Protein AF-A0AAD4MQT2-F1 (afdb_monomer_lite)

Organism: NCBI:txid166010

Structure (mmCIF, N/CA/C/O backbone):
data_AF-A0AAD4MQT2-F1
#
_entry.id   AF-A0AAD4MQT2-F1
#
loop_
_atom_site.group_PDB
_atom_site.id
_atom_site.type_symbol
_atom_site.label_atom_id
_atom_site.label_alt_id
_atom_site.label_comp_id
_atom_site.label_asym_id
_atom_site.label_entity_id
_atom_site.label_seq_id
_atom_site.pdbx_PDB_ins_code
_atom_site.Cartn_x
_atom_site.Cartn_y
_atom_site.Cartn_z
_atom_site.occupancy
_atom_site.B_iso_or_equiv
_atom_site.auth_seq_id
_atom_site.auth_comp_id
_atom_site.auth_asym_id
_atom_site.auth_atom_id
_atom_site.pdbx_PDB_model_num
ATOM 1 N N . MET A 1 1 ? 18.574 -13.275 13.766 1.00 41.38 1 MET A N 1
ATOM 2 C CA . MET A 1 1 ? 17.237 -12.807 13.340 1.00 41.38 1 MET A CA 1
ATOM 3 C C . MET A 1 1 ? 16.600 -12.101 14.524 1.00 41.38 1 MET A C 1
ATOM 5 O O . MET A 1 1 ? 16.540 -12.709 15.583 1.00 41.38 1 MET A O 1
ATOM 9 N N . ARG A 1 2 ? 16.218 -10.823 14.401 1.00 55.00 2 ARG A N 1
ATOM 10 C CA . ARG A 1 2 ? 15.380 -10.175 15.424 1.00 55.00 2 ARG A CA 1
ATOM 11 C C . ARG A 1 2 ? 13.968 -10.738 15.269 1.00 55.00 2 ARG A C 1
ATOM 13 O O . ARG A 1 2 ? 13.458 -10.753 14.151 1.00 55.00 2 ARG A O 1
ATOM 20 N N . ASN A 1 3 ? 13.381 -11.235 16.352 1.00 66.06 3 ASN A N 1
ATOM 21 C CA . ASN A 1 3 ? 11.982 -11.651 16.346 1.00 66.06 3 ASN A CA 1
ATOM 22 C C . ASN A 1 3 ? 11.099 -10.420 16.111 1.00 66.06 3 ASN A C 1
ATOM 24 O O . ASN A 1 3 ? 11.420 -9.330 16.584 1.00 66.06 3 ASN A O 1
ATOM 28 N N . ALA A 1 4 ? 10.011 -10.586 15.363 1.00 70.75 4 ALA A N 1
ATOM 29 C CA . ALA A 1 4 ? 9.004 -9.542 15.251 1.00 70.75 4 ALA A CA 1
ATOM 30 C C . ALA A 1 4 ? 8.359 -9.337 16.630 1.00 70.75 4 ALA A C 1
ATOM 32 O O . ALA A 1 4 ? 7.841 -10.283 17.216 1.00 70.75 4 ALA A O 1
ATOM 33 N N . GLU A 1 5 ? 8.414 -8.111 17.148 1.00 85.19 5 GLU A N 1
ATOM 34 C CA . GLU A 1 5 ? 7.881 -7.761 18.475 1.00 85.19 5 GLU A CA 1
ATOM 35 C C . GLU A 1 5 ? 6.354 -7.593 18.493 1.00 85.19 5 GLU A C 1
ATOM 37 O O . GLU A 1 5 ? 5.779 -7.352 19.550 1.00 85.19 5 GLU A O 1
ATOM 42 N N . CYS A 1 6 ? 5.686 -7.696 17.340 1.00 87.56 6 CYS A N 1
ATOM 43 C CA . CYS A 1 6 ? 4.240 -7.548 17.241 1.00 87.56 6 CYS A CA 1
ATOM 44 C C . CYS A 1 6 ? 3.597 -8.671 16.430 1.00 87.56 6 CYS A C 1
ATOM 46 O O . CYS A 1 6 ? 4.169 -9.159 15.451 1.00 87.56 6 CYS A O 1
ATOM 48 N N . ASP A 1 7 ? 2.403 -9.074 16.857 1.00 92.75 7 ASP A N 1
ATOM 49 C CA . ASP A 1 7 ? 1.599 -10.059 16.148 1.00 92.75 7 ASP A CA 1
ATOM 50 C C . ASP A 1 7 ? 0.802 -9.428 14.992 1.00 92.75 7 ASP A C 1
ATOM 52 O O . ASP A 1 7 ? 0.741 -8.210 14.797 1.00 92.75 7 ASP A O 1
ATOM 56 N N . LEU A 1 8 ? 0.173 -10.287 14.193 1.00 94.12 8 LEU A N 1
ATOM 57 C CA . LEU A 1 8 ? -0.573 -9.874 13.010 1.00 94.12 8 LEU A CA 1
ATOM 58 C C . LEU A 1 8 ? -1.787 -8.986 13.338 1.00 94.12 8 LEU A C 1
ATOM 60 O O . LEU A 1 8 ? -2.149 -8.132 12.529 1.00 94.12 8 LEU A O 1
ATOM 64 N N . ASN A 1 9 ? -2.419 -9.170 14.498 1.00 95.38 9 ASN A N 1
ATOM 65 C CA . ASN A 1 9 ? -3.550 -8.346 14.916 1.00 95.38 9 ASN A CA 1
ATOM 66 C C . ASN A 1 9 ? -3.074 -6.948 15.305 1.00 95.38 9 ASN A C 1
ATOM 68 O O . ASN A 1 9 ? -3.643 -5.972 14.829 1.00 95.38 9 ASN A O 1
ATOM 72 N N . GLN A 1 10 ? -1.973 -6.842 16.049 1.00 96.06 10 GLN A N 1
ATOM 73 C CA . GLN A 1 10 ? -1.376 -5.557 16.413 1.00 96.06 10 GLN A CA 1
ATOM 74 C C . GLN A 1 10 ? -0.937 -4.753 15.181 1.00 96.06 10 GLN A C 1
ATOM 76 O O . GLN A 1 10 ? -1.103 -3.533 15.138 1.00 96.06 10 GLN A O 1
ATOM 81 N N . VAL A 1 11 ? -0.400 -5.416 14.150 1.00 95.50 11 VAL A N 1
ATOM 82 C CA . VAL A 1 11 ? -0.058 -4.750 12.880 1.00 95.50 11 VAL A CA 1
ATOM 83 C C . VAL A 1 11 ? -1.313 -4.225 12.176 1.00 95.50 11 VAL A C 1
ATOM 85 O O . VAL A 1 11 ? -1.319 -3.086 11.707 1.00 95.50 11 VAL A O 1
ATOM 88 N N . ARG A 1 12 ? -2.396 -5.012 12.132 1.00 95.62 12 ARG A N 1
ATOM 89 C CA . ARG A 1 12 ? -3.675 -4.574 11.549 1.00 95.62 12 ARG A CA 1
ATOM 90 C C . ARG A 1 12 ? -4.304 -3.425 12.321 1.00 95.62 12 ARG A C 1
ATOM 92 O O . ARG A 1 12 ? -4.761 -2.477 11.700 1.00 95.62 12 ARG A O 1
ATOM 99 N N . GLU A 1 13 ? -4.310 -3.482 13.649 1.00 96.06 13 GLU A N 1
ATOM 100 C CA . GLU A 1 13 ? -4.839 -2.407 14.492 1.00 96.06 13 GLU A CA 1
ATOM 101 C C . GLU A 1 13 ? -4.117 -1.093 14.210 1.00 96.06 13 GLU A C 1
ATOM 103 O O . GLU A 1 13 ? -4.762 -0.079 13.949 1.00 96.06 13 GLU A O 1
ATOM 108 N N . LYS A 1 14 ? -2.781 -1.125 14.153 1.00 95.75 14 LYS A N 1
ATOM 109 C CA . LYS A 1 14 ? -1.977 0.042 13.770 1.00 95.75 14 LYS A CA 1
ATOM 110 C C . LYS A 1 14 ? -2.307 0.533 12.362 1.00 95.75 14 LYS A C 1
ATOM 112 O O . LYS A 1 14 ? -2.409 1.734 12.151 1.00 95.75 14 LYS A O 1
ATOM 117 N N . MET A 1 15 ? -2.505 -0.367 11.398 1.00 95.25 15 MET A N 1
ATOM 118 C CA . MET A 1 15 ? -2.923 0.012 10.044 1.00 95.25 15 MET A CA 1
ATOM 119 C C . MET A 1 15 ? -4.303 0.691 10.045 1.00 95.25 15 MET A C 1
ATOM 121 O O . MET A 1 15 ? -4.481 1.736 9.418 1.00 95.25 15 MET A O 1
ATOM 125 N N . PHE A 1 16 ? -5.275 0.134 10.767 1.00 96.12 16 PHE A N 1
ATOM 126 C CA . PHE A 1 16 ? -6.656 0.622 10.793 1.00 96.12 16 PHE A CA 1
ATOM 127 C C . PHE A 1 16 ? -6.846 1.928 11.571 1.00 96.12 16 PHE A C 1
ATOM 129 O O . PHE A 1 16 ? -7.866 2.591 11.396 1.00 96.12 16 PHE A O 1
ATOM 136 N N . GLN A 1 17 ? -5.849 2.371 12.342 1.00 97.31 17 GLN A N 1
ATOM 137 C CA . GLN A 1 17 ? -5.817 3.739 12.876 1.00 97.31 17 GLN A CA 1
ATOM 138 C C . GLN A 1 17 ? -5.755 4.804 11.768 1.00 97.31 17 GLN A C 1
ATOM 140 O O . GLN A 1 17 ? -6.224 5.922 11.969 1.00 97.31 17 GLN A O 1
ATOM 145 N N . PHE A 1 18 ? -5.208 4.464 10.595 1.00 96.25 18 PHE A N 1
ATOM 146 C CA . PHE A 1 18 ? -5.038 5.388 9.465 1.00 96.25 18 PHE A CA 1
ATOM 147 C C . PHE A 1 18 ? -5.882 5.010 8.242 1.00 96.25 18 PHE A C 1
ATOM 149 O O . PHE A 1 18 ? -6.153 5.846 7.377 1.00 96.25 18 PHE A O 1
ATOM 156 N N . VAL A 1 19 ? -6.289 3.744 8.147 1.00 96.56 19 VAL A N 1
ATOM 157 C CA . VAL A 1 19 ? -6.969 3.185 6.980 1.00 96.56 19 VAL A CA 1
ATOM 158 C C . VAL A 1 19 ? -8.378 2.747 7.353 1.00 96.56 19 VAL A C 1
ATOM 160 O O . VAL A 1 19 ? -8.576 1.936 8.250 1.00 96.56 19 VAL A O 1
ATOM 163 N N . ASN A 1 20 ? -9.361 3.234 6.601 1.00 95.69 20 ASN A N 1
ATOM 164 C CA . ASN A 1 20 ? -10.734 2.742 6.636 1.00 95.69 20 ASN A CA 1
ATOM 165 C C . ASN A 1 20 ? -11.187 2.341 5.225 1.00 95.69 20 ASN A C 1
ATOM 167 O O . ASN A 1 20 ? -10.465 2.548 4.252 1.00 95.69 20 ASN A O 1
ATOM 171 N N . SER A 1 21 ? -12.411 1.826 5.092 1.00 96.25 21 SER A N 1
ATOM 172 C CA . SER A 1 21 ? -12.975 1.365 3.811 1.00 96.25 21 SER A CA 1
ATOM 173 C C . SER A 1 21 ? -13.063 2.440 2.716 1.00 96.25 21 SER A C 1
ATOM 175 O O . SER A 1 21 ? -13.207 2.120 1.536 1.00 96.25 21 SER A O 1
ATOM 177 N N . LYS A 1 22 ? -12.980 3.728 3.068 1.00 97.00 22 LYS A N 1
ATOM 178 C CA . LYS A 1 22 ? -12.988 4.847 2.117 1.00 97.00 22 LYS A CA 1
ATOM 179 C C . LYS A 1 22 ? -11.586 5.325 1.740 1.00 97.00 22 LYS A C 1
ATOM 181 O O . LYS A 1 22 ? -11.474 5.981 0.704 1.00 97.00 22 LYS A O 1
ATOM 186 N N . THR A 1 23 ? -10.558 5.007 2.527 1.00 97.44 23 THR A N 1
ATOM 187 C CA . THR A 1 23 ? -9.160 5.360 2.247 1.00 97.44 23 THR A CA 1
ATOM 188 C C . THR A 1 23 ? -8.708 4.712 0.939 1.00 97.44 23 THR A C 1
ATOM 190 O O . THR A 1 23 ? -9.003 3.547 0.700 1.00 97.44 23 THR A O 1
ATOM 193 N N . ILE A 1 24 ? -7.990 5.437 0.082 1.00 97.31 24 ILE A N 1
ATOM 194 C CA . ILE A 1 24 ? -7.385 4.859 -1.127 1.00 97.31 24 ILE A CA 1
ATOM 195 C C . ILE A 1 24 ? -5.956 4.447 -0.783 1.00 97.31 24 ILE A C 1
ATOM 197 O O . ILE A 1 24 ? -5.144 5.294 -0.415 1.00 97.31 24 ILE A O 1
ATOM 201 N N . LEU A 1 25 ? -5.647 3.156 -0.895 1.00 96.88 25 LEU A N 1
ATOM 202 C CA . LEU A 1 25 ? -4.289 2.651 -0.710 1.00 96.88 25 LEU A CA 1
ATOM 203 C C . LEU A 1 25 ? -3.519 2.787 -2.019 1.00 96.88 25 LEU A C 1
ATOM 205 O O . LEU A 1 25 ? -3.949 2.271 -3.047 1.00 96.88 25 LEU A O 1
ATOM 209 N N . ILE A 1 26 ? -2.380 3.473 -1.979 1.00 95.50 26 ILE A N 1
ATOM 210 C CA . ILE A 1 26 ? -1.501 3.660 -3.134 1.00 95.50 26 ILE A CA 1
ATOM 211 C C . ILE A 1 26 ? -0.154 3.032 -2.803 1.00 95.50 26 ILE A C 1
ATOM 213 O O . ILE A 1 26 ? 0.432 3.326 -1.763 1.00 95.50 26 ILE A O 1
ATOM 217 N N . GLY A 1 27 ? 0.341 2.166 -3.680 1.00 93.38 27 GLY A N 1
ATOM 218 C CA . GLY A 1 27 ? 1.605 1.474 -3.454 1.00 93.38 27 GLY A CA 1
ATOM 219 C C . GLY A 1 27 ? 2.059 0.674 -4.664 1.00 93.38 27 GLY A C 1
ATOM 220 O O . GLY A 1 27 ? 1.557 0.858 -5.773 1.00 93.38 27 GLY A O 1
ATOM 221 N N . HIS A 1 28 ? 3.042 -0.197 -4.467 1.00 91.75 28 HIS A N 1
ATOM 222 C CA . HIS A 1 28 ? 3.633 -1.002 -5.529 1.00 91.75 28 HIS A CA 1
ATOM 223 C C . HIS A 1 28 ? 3.579 -2.482 -5.157 1.00 91.75 28 HIS A C 1
ATOM 225 O O . HIS A 1 28 ? 4.212 -2.880 -4.188 1.00 91.75 28 HIS A O 1
ATOM 231 N N . SER A 1 29 ? 2.861 -3.288 -5.942 1.00 91.06 29 SER A N 1
ATOM 232 C CA . SER A 1 29 ? 2.601 -4.711 -5.675 1.00 91.06 29 SER A CA 1
ATOM 233 C C . SER A 1 29 ? 1.862 -4.986 -4.353 1.00 91.06 29 SER A C 1
ATOM 235 O O . SER A 1 29 ? 2.108 -6.005 -3.705 1.00 91.06 29 SER A O 1
ATOM 237 N N . LEU A 1 30 ? 0.908 -4.117 -3.994 1.00 94.19 30 LEU A N 1
ATOM 238 C CA . LEU A 1 30 ? 0.158 -4.167 -2.726 1.00 94.19 30 LEU A CA 1
ATOM 239 C C . LEU A 1 30 ? -0.639 -5.461 -2.524 1.00 94.19 30 LEU A C 1
ATOM 241 O O . LEU A 1 30 ? -0.976 -5.810 -1.396 1.00 94.19 30 LEU A O 1
ATOM 245 N N . GLU A 1 31 ? -0.940 -6.186 -3.602 1.00 90.88 31 GLU A N 1
ATOM 246 C CA . GLU A 1 31 ? -1.559 -7.515 -3.558 1.00 90.88 31 GLU A CA 1
ATOM 247 C C . GLU A 1 31 ? -0.852 -8.454 -2.562 1.00 90.88 31 GLU A C 1
ATOM 249 O O . GLU A 1 31 ? -1.504 -9.141 -1.772 1.00 90.88 31 GLU A O 1
ATOM 254 N N . ASN A 1 32 ? 0.484 -8.466 -2.578 1.00 90.12 32 ASN A N 1
ATOM 255 C CA . ASN A 1 32 ? 1.275 -9.347 -1.724 1.00 90.12 32 ASN A CA 1
ATOM 256 C C . ASN A 1 32 ? 1.227 -8.906 -0.260 1.00 90.12 32 ASN A C 1
ATOM 258 O O . ASN A 1 32 ? 1.053 -9.747 0.624 1.00 90.12 32 ASN A O 1
ATOM 262 N N . ASP A 1 33 ? 1.325 -7.602 -0.009 1.00 93.38 33 ASP A N 1
ATOM 263 C CA . ASP A 1 33 ? 1.266 -7.036 1.338 1.00 93.38 33 ASP A CA 1
ATOM 264 C C . ASP A 1 33 ? -0.106 -7.276 1.979 1.00 93.38 33 ASP A C 1
ATOM 266 O O . ASP A 1 33 ? -0.202 -7.778 3.099 1.00 93.38 33 ASP A O 1
ATOM 270 N N . LEU A 1 34 ? -1.190 -7.004 1.245 1.00 95.31 34 LEU A N 1
ATOM 271 C CA . LEU A 1 34 ? -2.559 -7.218 1.722 1.00 95.31 34 LEU A CA 1
ATOM 272 C C . LEU A 1 34 ? -2.858 -8.702 1.964 1.00 95.31 34 LEU A C 1
ATOM 274 O O . LEU A 1 34 ? -3.515 -9.043 2.951 1.00 95.31 34 LEU A O 1
ATOM 278 N N . ARG A 1 35 ? -2.318 -9.603 1.130 1.00 95.00 35 ARG A N 1
ATOM 279 C CA . ARG A 1 35 ? -2.400 -11.055 1.352 1.00 95.00 35 ARG A CA 1
ATOM 280 C C . ARG A 1 35 ? -1.659 -11.473 2.622 1.00 95.00 35 ARG A C 1
ATOM 282 O O . ARG A 1 35 ? -2.217 -12.233 3.413 1.00 95.00 35 ARG A O 1
ATOM 289 N N . ALA A 1 36 ? -0.450 -10.960 2.851 1.00 94.38 36 ALA A N 1
ATOM 290 C CA . ALA A 1 36 ? 0.312 -11.224 4.073 1.00 94.38 36 ALA A CA 1
ATOM 291 C C . ALA A 1 36 ? -0.425 -10.707 5.321 1.00 94.38 36 ALA A C 1
ATOM 293 O O . ALA A 1 36 ? -0.495 -11.396 6.341 1.00 94.38 36 ALA A O 1
ATOM 294 N N . LEU A 1 37 ? -1.067 -9.542 5.207 1.00 95.19 37 LEU A N 1
ATOM 295 C CA . LEU A 1 37 ? -1.905 -8.965 6.254 1.00 95.19 37 LEU A CA 1
ATOM 296 C C . LEU A 1 37 ? -3.271 -9.653 6.391 1.00 95.19 37 LEU A C 1
ATOM 298 O O . LEU A 1 37 ? -3.948 -9.443 7.393 1.00 95.19 37 LEU A O 1
ATOM 302 N N . ARG A 1 38 ? -3.692 -10.504 5.447 1.00 95.94 38 ARG A N 1
ATOM 303 C CA . ARG A 1 38 ? -5.061 -11.051 5.322 1.00 95.94 38 ARG A CA 1
ATOM 304 C C . ARG A 1 38 ? -6.137 -9.960 5.411 1.00 95.94 38 ARG A C 1
ATOM 306 O O . ARG A 1 38 ? -7.120 -10.099 6.135 1.00 95.94 38 ARG A O 1
ATOM 313 N N . VAL A 1 39 ? -5.910 -8.859 4.703 1.00 95.94 39 VAL A N 1
ATOM 314 C CA . VAL A 1 39 ? -6.832 -7.724 4.610 1.00 95.94 39 VAL A CA 1
ATOM 315 C C . VAL A 1 39 ? -7.383 -7.660 3.193 1.00 95.94 39 VAL A C 1
ATOM 317 O O . VAL A 1 39 ? -6.633 -7.754 2.225 1.00 95.94 39 VAL A O 1
ATOM 320 N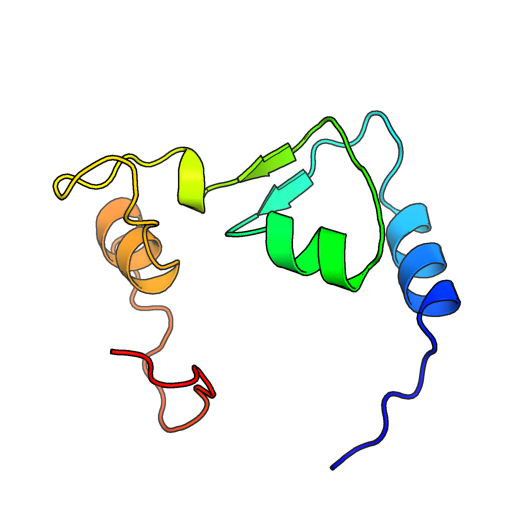 N . VAL A 1 40 ? -8.695 -7.473 3.075 1.00 95.94 40 VAL A N 1
ATOM 321 C CA . VAL A 1 40 ? -9.355 -7.164 1.805 1.00 95.94 40 VAL A CA 1
ATOM 322 C C . VAL A 1 40 ? -9.691 -5.680 1.810 1.00 95.94 40 VAL A C 1
ATOM 324 O O . VAL A 1 40 ? -10.348 -5.199 2.730 1.00 95.94 40 VAL A O 1
ATOM 327 N N . HIS A 1 41 ? 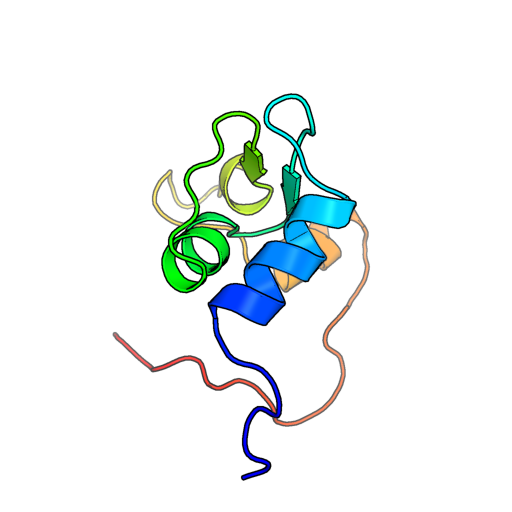-9.225 -4.958 0.794 1.00 96.62 41 HIS A N 1
ATOM 328 C CA . HIS A 1 41 ? -9.494 -3.534 0.628 1.00 96.62 41 HIS A CA 1
ATOM 329 C C . HIS A 1 41 ? -9.807 -3.237 -0.835 1.00 96.62 41 HIS A C 1
ATOM 331 O O . HIS A 1 41 ? -9.017 -3.568 -1.714 1.00 96.62 41 HIS A O 1
ATOM 337 N N . GLU A 1 42 ? -10.960 -2.632 -1.107 1.00 95.69 42 GLU A N 1
ATOM 338 C CA . GLU A 1 42 ? -11.463 -2.466 -2.481 1.00 95.69 42 GLU A CA 1
ATOM 339 C C . GLU A 1 42 ? -10.850 -1.261 -3.204 1.00 95.69 42 GLU A C 1
ATOM 341 O O . GLU A 1 42 ? -10.790 -1.219 -4.431 1.00 95.69 42 GLU A O 1
ATOM 346 N N . LYS A 1 43 ? -10.384 -0.260 -2.450 1.00 96.19 43 LYS A N 1
ATOM 347 C CA . LYS A 1 43 ? -9.883 1.004 -3.001 1.00 96.19 43 LYS A CA 1
ATOM 348 C C . LYS A 1 43 ? -8.362 1.010 -3.043 1.00 96.19 43 LYS A C 1
ATOM 350 O O . LYS A 1 43 ? -7.714 1.612 -2.186 1.00 96.19 43 LYS A O 1
ATOM 355 N N . VAL A 1 44 ? -7.800 0.326 -4.037 1.00 95.31 44 VAL A N 1
ATOM 356 C CA . VAL A 1 44 ? -6.349 0.170 -4.212 1.00 95.31 44 VAL A CA 1
ATOM 357 C C . VAL A 1 44 ? -5.906 0.692 -5.577 1.00 95.31 44 VAL A C 1
ATOM 359 O O . VAL A 1 44 ? -6.473 0.332 -6.605 1.00 95.31 44 VAL A O 1
ATOM 362 N N . VAL A 1 45 ? -4.854 1.509 -5.587 1.00 94.25 45 VAL A N 1
ATOM 363 C CA . VAL A 1 45 ? -4.103 1.899 -6.784 1.00 94.25 45 VAL A CA 1
ATOM 364 C C . VAL A 1 45 ? -2.729 1.237 -6.713 1.00 94.25 45 VAL A C 1
ATOM 366 O O . VAL A 1 45 ? -1.857 1.660 -5.951 1.00 94.25 45 VAL A O 1
ATOM 369 N N . ASP A 1 46 ? -2.537 0.185 -7.508 1.00 89.50 46 ASP A N 1
ATOM 370 C CA . ASP A 1 46 ? -1.271 -0.546 -7.575 1.00 89.50 46 ASP A CA 1
ATOM 371 C C . ASP A 1 46 ? -0.422 -0.078 -8.764 1.00 89.50 46 ASP A C 1
ATOM 373 O O . ASP A 1 46 ? -0.717 -0.350 -9.931 1.00 89.50 46 ASP A O 1
ATOM 377 N N . THR A 1 47 ? 0.678 0.605 -8.462 1.00 88.00 47 THR A N 1
ATOM 378 C CA . THR A 1 47 ? 1.617 1.123 -9.464 1.00 88.00 47 THR A CA 1
ATOM 379 C C . THR A 1 47 ? 2.336 0.031 -10.263 1.00 88.00 47 THR A C 1
ATOM 381 O O . THR A 1 47 ? 2.829 0.301 -11.351 1.00 88.00 47 THR A O 1
ATOM 384 N N . ALA A 1 48 ? 2.374 -1.217 -9.796 1.00 85.25 48 ALA A N 1
ATOM 385 C CA . ALA A 1 48 ? 2.910 -2.324 -10.588 1.00 85.25 48 ALA A CA 1
ATOM 386 C C . ALA A 1 48 ? 1.972 -2.733 -11.742 1.00 85.25 48 ALA A C 1
ATOM 388 O O . ALA A 1 48 ? 2.425 -3.357 -12.701 1.00 85.25 48 ALA A O 1
ATOM 389 N N . LEU A 1 49 ? 0.680 -2.387 -11.649 1.00 81.69 49 LEU A N 1
ATOM 390 C CA . LEU A 1 49 ? -0.357 -2.709 -12.637 1.00 81.69 49 LEU A CA 1
ATOM 391 C C . LEU A 1 49 ? -0.745 -1.511 -13.511 1.00 81.69 49 LEU A C 1
ATOM 393 O O . LEU A 1 49 ? -1.107 -1.690 -14.673 1.00 81.69 49 LEU A O 1
ATOM 397 N N . VAL A 1 50 ? -0.680 -0.294 -12.963 1.00 84.12 50 VAL A N 1
ATOM 398 C CA . VAL A 1 50 ? -1.043 0.937 -13.688 1.00 84.12 50 VAL A CA 1
ATOM 399 C C . VAL A 1 50 ? -0.129 1.162 -14.902 1.00 84.12 50 VAL A C 1
ATOM 401 O O . VAL A 1 50 ? -0.592 1.622 -15.946 1.00 84.12 50 VAL A O 1
ATOM 404 N N . TRP A 1 51 ? 1.149 0.785 -14.811 1.00 77.94 51 TRP A N 1
ATOM 405 C CA . TRP A 1 51 ? 2.095 0.904 -15.917 1.00 77.94 51 TRP A CA 1
ATOM 406 C C . TRP A 1 51 ? 2.183 -0.415 -16.678 1.00 77.94 51 TRP A C 1
ATOM 408 O O . TRP A 1 51 ? 2.658 -1.424 -16.165 1.00 77.94 51 TRP A O 1
ATOM 418 N N . ARG A 1 52 ? 1.734 -0.413 -17.936 1.00 68.38 52 ARG A N 1
ATOM 419 C CA . ARG A 1 52 ? 1.846 -1.582 -18.816 1.00 68.38 52 ARG A CA 1
ATOM 420 C C . ARG A 1 52 ? 3.295 -1.772 -19.244 1.00 68.38 52 ARG A C 1
ATOM 422 O O . ARG A 1 52 ? 3.943 -0.829 -19.693 1.00 68.38 52 ARG A O 1
ATOM 429 N N . HIS A 1 53 ? 3.820 -2.985 -19.117 1.00 69.25 53 HIS A N 1
ATOM 430 C CA . HIS A 1 53 ? 5.132 -3.303 -19.667 1.00 69.25 53 HIS A CA 1
ATOM 431 C C . HIS A 1 53 ? 5.020 -3.550 -21.173 1.00 69.25 53 HIS A C 1
ATOM 433 O O . HIS A 1 53 ? 4.142 -4.272 -21.643 1.00 69.25 53 HIS A O 1
ATOM 439 N N . SER A 1 54 ? 5.965 -3.006 -21.939 1.00 68.44 54 SER A N 1
ATOM 440 C CA . SER A 1 54 ? 6.112 -3.263 -23.381 1.00 68.44 54 SER A CA 1
ATOM 441 C C . SER A 1 54 ? 6.282 -4.746 -23.752 1.00 68.44 54 SER A C 1
ATOM 443 O O . SER A 1 54 ? 6.068 -5.113 -24.901 1.00 68.44 54 SER A O 1
ATOM 445 N N . ARG A 1 55 ? 6.647 -5.607 -22.791 1.00 66.94 55 ARG A N 1
ATOM 446 C CA . ARG A 1 55 ? 6.870 -7.051 -22.962 1.00 66.94 55 ARG A CA 1
ATOM 447 C C . ARG A 1 55 ? 5.600 -7.889 -22.770 1.00 66.94 55 ARG A C 1
ATOM 449 O O . ARG A 1 55 ? 5.678 -9.111 -22.791 1.00 66.94 55 ARG A O 1
ATOM 456 N N . GLY A 1 56 ? 4.446 -7.247 -22.594 1.00 64.50 56 GLY A N 1
ATOM 457 C CA . GLY A 1 56 ? 3.151 -7.907 -22.437 1.00 64.50 56 GLY A CA 1
ATOM 458 C C . GLY A 1 56 ? 2.549 -7.740 -21.042 1.00 64.50 56 GLY A C 1
ATOM 459 O O . GLY A 1 56 ? 3.200 -7.286 -20.103 1.00 64.50 56 GLY A O 1
ATOM 460 N N . SER A 1 57 ? 1.274 -8.115 -20.912 1.00 61.06 57 SER A N 1
ATOM 461 C CA . SER A 1 57 ? 0.438 -7.876 -19.723 1.00 61.06 57 SER A CA 1
ATOM 462 C C . SER A 1 57 ? 0.882 -8.608 -18.455 1.00 61.06 57 SER A C 1
ATOM 464 O O . SER A 1 57 ? 0.460 -8.230 -17.368 1.00 61.06 57 SER A O 1
ATOM 466 N N . ASN A 1 58 ? 1.710 -9.648 -18.582 1.00 67.12 58 ASN A N 1
ATOM 467 C CA . ASN A 1 58 ? 2.079 -10.523 -17.465 1.00 67.12 58 ASN A CA 1
ATOM 468 C C . ASN A 1 58 ? 3.401 -10.127 -16.792 1.00 67.12 58 ASN A C 1
ATOM 470 O O . ASN A 1 58 ? 3.802 -10.760 -15.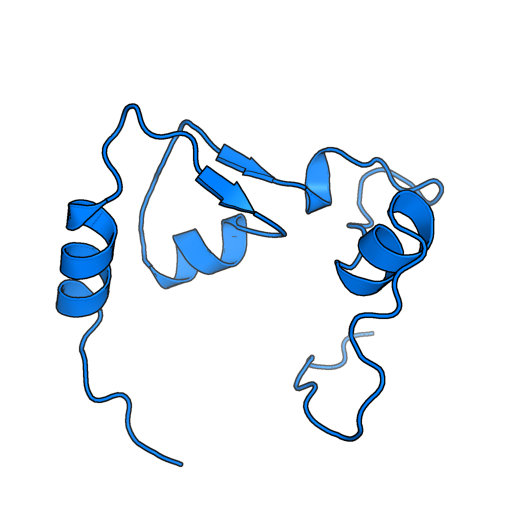819 1.00 67.12 58 ASN A O 1
ATOM 474 N N . VAL A 1 59 ? 4.085 -9.091 -17.290 1.00 70.69 59 VAL A N 1
ATOM 475 C CA . VAL A 1 59 ? 5.327 -8.594 -16.691 1.00 70.69 59 VAL A CA 1
ATOM 476 C C . VAL A 1 59 ? 5.014 -7.329 -15.899 1.00 70.69 59 VAL A C 1
ATOM 478 O O . VAL A 1 59 ? 4.700 -6.289 -16.476 1.00 70.69 59 VAL A O 1
ATOM 481 N N . LYS A 1 60 ? 5.092 -7.419 -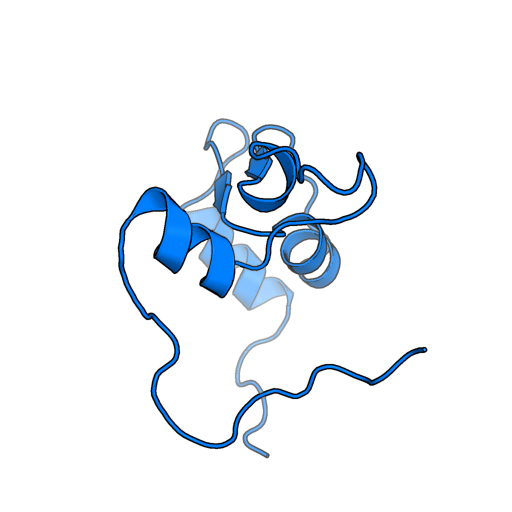14.567 1.00 76.94 60 LYS A N 1
ATOM 482 C CA . LYS A 1 60 ? 4.986 -6.255 -13.677 1.00 76.94 60 LYS A CA 1
ATOM 483 C C . LYS A 1 60 ? 6.284 -5.445 -13.756 1.00 76.94 60 LYS A C 1
ATOM 485 O O . LYS A 1 60 ? 7.372 -6.020 -13.785 1.00 76.94 60 LYS A O 1
ATOM 490 N N . TRP A 1 61 ? 6.183 -4.117 -13.775 1.00 82.62 61 TRP A N 1
ATOM 491 C CA . TRP A 1 61 ? 7.363 -3.266 -13.603 1.00 82.62 61 TRP A CA 1
ATOM 492 C C . TRP A 1 61 ? 7.922 -3.456 -12.201 1.00 82.62 61 TRP A C 1
ATOM 494 O O . TRP A 1 61 ? 7.155 -3.498 -11.243 1.00 82.62 61 TRP A O 1
ATOM 504 N N . SER A 1 62 ? 9.245 -3.521 -12.061 1.00 87.31 62 SER A N 1
ATOM 505 C CA . SER A 1 62 ? 9.847 -3.391 -10.739 1.00 87.31 62 SER A CA 1
ATOM 506 C C . SER A 1 62 ? 9.778 -1.931 -10.282 1.00 87.31 62 SER A C 1
ATOM 508 O O . SER A 1 62 ? 9.870 -1.010 -11.098 1.00 87.31 62 SER A O 1
ATOM 510 N N . LEU A 1 63 ? 9.681 -1.696 -8.970 1.00 89.38 63 LEU A N 1
ATOM 511 C CA . LEU A 1 63 ? 9.721 -0.337 -8.417 1.00 89.38 63 LEU A CA 1
ATOM 512 C C . LEU A 1 63 ? 11.001 0.407 -8.826 1.00 89.38 63 LEU A C 1
ATOM 514 O O . LEU A 1 63 ? 10.969 1.613 -9.054 1.00 89.38 63 LEU A O 1
ATOM 518 N N . ARG A 1 64 ? 12.124 -0.318 -8.943 1.00 88.75 64 ARG A N 1
ATOM 519 C CA . ARG A 1 64 ? 13.405 0.238 -9.396 1.00 88.75 64 ARG A CA 1
ATOM 520 C C . ARG A 1 64 ? 13.289 0.772 -10.817 1.00 88.75 64 ARG A C 1
ATOM 522 O O . ARG A 1 64 ? 13.660 1.916 -11.055 1.00 88.75 64 ARG A O 1
ATOM 529 N N . ASP A 1 65 ? 12.800 -0.054 -11.736 1.00 87.62 65 ASP A N 1
ATOM 530 C CA . ASP A 1 65 ? 12.715 0.322 -13.146 1.00 87.62 65 ASP A CA 1
ATOM 531 C C . ASP A 1 65 ? 11.710 1.456 -13.325 1.00 87.62 65 ASP A C 1
ATOM 533 O O . ASP A 1 65 ? 11.997 2.423 -14.022 1.00 87.62 65 ASP A O 1
ATOM 537 N N . LEU A 1 66 ? 10.583 1.409 -12.608 1.00 88.69 66 LEU A N 1
ATOM 538 C CA . LEU A 1 66 ? 9.593 2.478 -12.643 1.00 88.69 66 LEU A CA 1
ATOM 539 C C . LEU A 1 66 ? 10.163 3.806 -12.119 1.00 88.69 66 LEU A C 1
ATOM 541 O O . LEU A 1 66 ? 9.988 4.839 -12.762 1.00 88.69 66 LEU A O 1
ATOM 545 N N . ALA A 1 67 ? 10.883 3.796 -10.993 1.00 90.31 67 ALA A N 1
ATOM 546 C CA . ALA A 1 67 ? 11.516 4.996 -10.443 1.00 90.31 67 ALA A CA 1
ATOM 547 C C 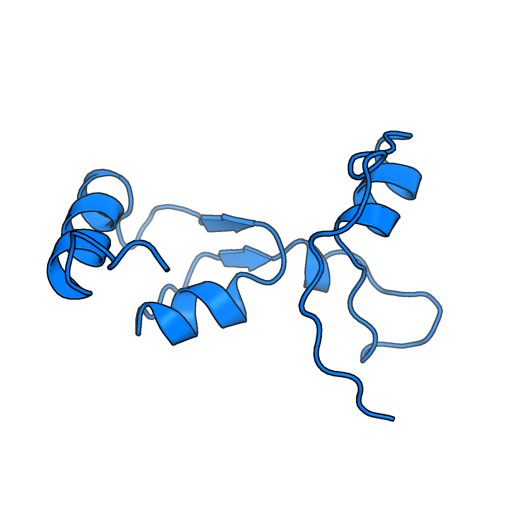. ALA A 1 67 ? 12.600 5.559 -11.374 1.00 90.31 67 ALA A C 1
ATOM 549 O O . ALA A 1 67 ? 12.694 6.775 -11.558 1.00 90.31 67 ALA A O 1
ATOM 550 N N . LYS A 1 68 ? 13.380 4.683 -12.012 1.00 90.44 68 LYS A N 1
ATOM 551 C CA . LYS A 1 68 ? 14.398 5.092 -12.975 1.00 90.44 68 LYS A CA 1
ATOM 552 C C . LYS A 1 68 ? 13.773 5.689 -14.233 1.00 90.44 68 LYS A C 1
ATOM 554 O O . LYS A 1 68 ? 14.167 6.771 -14.646 1.00 90.44 68 LYS A O 1
ATOM 559 N N . THR A 1 69 ? 12.783 5.025 -14.822 1.00 88.38 69 THR A N 1
ATOM 560 C CA . THR A 1 69 ? 12.173 5.457 -16.085 1.00 88.38 69 THR A CA 1
ATOM 561 C C . THR A 1 69 ? 11.268 6.675 -15.915 1.00 88.38 69 THR A C 1
ATOM 563 O O . THR A 1 69 ? 11.315 7.574 -16.746 1.00 88.38 69 THR A O 1
ATOM 566 N N . MET A 1 70 ? 10.453 6.731 -14.856 1.00 87.19 70 MET A N 1
ATOM 567 C CA . MET A 1 70 ? 9.447 7.792 -14.689 1.00 87.19 70 MET A CA 1
ATOM 568 C C . MET A 1 70 ? 9.967 8.999 -13.910 1.00 87.19 70 MET A C 1
ATOM 570 O O . MET A 1 70 ? 9.499 10.111 -14.131 1.00 87.19 70 MET A O 1
ATOM 574 N N . LEU A 1 71 ? 10.905 8.794 -12.978 1.00 89.88 71 LEU A N 1
ATOM 575 C CA . LEU A 1 71 ? 11.382 9.846 -12.072 1.00 89.88 71 LEU A CA 1
ATOM 576 C C . LEU A 1 71 ? 12.872 10.166 -12.249 1.00 89.88 71 LEU A C 1
ATOM 578 O O . LEU A 1 71 ? 13.369 11.048 -11.553 1.00 89.88 71 LEU A O 1
ATOM 582 N N . ASN A 1 72 ? 13.584 9.456 -13.135 1.00 90.50 72 ASN A N 1
ATOM 583 C CA . ASN A 1 72 ? 15.041 9.535 -13.292 1.00 90.50 72 ASN A CA 1
ATOM 584 C C . ASN A 1 72 ? 15.795 9.370 -11.958 1.00 90.50 72 ASN A C 1
ATOM 586 O O . ASN A 1 72 ? 16.780 10.057 -11.685 1.00 90.50 72 ASN A O 1
ATOM 590 N N . LYS A 1 73 ? 15.290 8.482 -11.089 1.00 90.38 73 LYS A N 1
ATOM 591 C CA . LYS A 1 73 ? 15.854 8.211 -9.761 1.00 90.38 73 LYS A CA 1
ATOM 592 C C . LYS A 1 73 ? 16.337 6.774 -9.658 1.00 90.38 73 LYS A C 1
ATOM 594 O O . LYS A 1 73 ? 15.556 5.835 -9.797 1.00 90.38 73 LYS A O 1
ATOM 599 N N . ASP A 1 74 ? 17.602 6.606 -9.297 1.00 89.31 74 ASP A N 1
ATOM 600 C CA . ASP A 1 74 ? 18.152 5.309 -8.919 1.00 89.31 74 ASP A CA 1
ATOM 601 C C . ASP A 1 74 ? 17.977 5.080 -7.408 1.00 89.31 74 ASP A C 1
ATOM 603 O O . ASP A 1 74 ? 18.731 5.579 -6.579 1.00 89.31 74 ASP A O 1
ATOM 607 N N . ILE A 1 75 ? 16.953 4.309 -7.043 1.00 86.94 75 ILE A N 1
ATOM 608 C CA . ILE A 1 75 ? 16.512 4.134 -5.644 1.00 86.94 75 ILE A CA 1
ATOM 609 C C . ILE A 1 75 ? 17.154 2.945 -4.909 1.00 86.94 75 ILE A C 1
ATOM 611 O O . ILE A 1 75 ? 16.803 2.652 -3.772 1.00 86.94 75 ILE A O 1
ATOM 615 N N . GLN A 1 76 ? 18.050 2.206 -5.562 1.00 79.69 76 GLN A N 1
ATOM 616 C CA . GLN A 1 76 ? 18.696 1.017 -4.994 1.00 79.69 76 GLN A CA 1
ATOM 617 C C . GLN A 1 76 ? 20.172 0.941 -5.443 1.00 79.69 76 GLN A C 1
ATOM 619 O O . GLN A 1 76 ? 20.595 -0.041 -6.066 1.00 79.69 76 GLN A O 1
ATOM 624 N N . GLN A 1 77 ? 20.926 2.013 -5.183 1.00 67.25 77 GLN A N 1
ATOM 625 C CA . GLN A 1 77 ? 22.390 2.060 -5.282 1.00 67.25 77 GLN A CA 1
ATOM 626 C C . GLN A 1 77 ? 22.974 1.786 -3.888 1.00 67.25 77 GLN A C 1
ATOM 628 O O . GLN A 1 77 ? 23.054 2.679 -3.052 1.00 67.25 77 GLN A O 1
ATOM 633 N N . GLY A 1 78 ? 23.285 0.522 -3.605 1.00 58.03 78 GLY A N 1
ATOM 634 C CA . GLY A 1 78 ? 23.771 0.063 -2.301 1.00 58.03 78 GLY A CA 1
ATOM 635 C C . GLY A 1 78 ? 23.669 -1.458 -2.194 1.00 58.03 78 GLY A C 1
ATOM 636 O O . GLY A 1 78 ? 22.676 -2.041 -2.631 1.00 58.03 78 GLY A O 1
ATOM 637 N N . ASP A 1 79 ? 24.732 -2.083 -1.701 1.00 53.81 79 ASP A N 1
ATOM 638 C CA . ASP A 1 79 ? 25.027 -3.510 -1.834 1.00 53.81 79 ASP A CA 1
ATOM 639 C C . ASP A 1 79 ? 24.170 -4.436 -0.941 1.00 53.81 79 ASP A C 1
ATOM 641 O O . ASP A 1 79 ? 23.701 -4.051 0.127 1.00 53.81 79 ASP A O 1
ATOM 645 N N . VAL A 1 80 ? 23.982 -5.665 -1.437 1.00 53.44 80 VAL A N 1
ATOM 646 C CA . VAL A 1 80 ? 23.439 -6.896 -0.819 1.00 53.44 80 VAL A CA 1
ATOM 647 C C . VAL A 1 80 ? 22.294 -6.766 0.201 1.00 53.44 80 VAL A C 1
ATOM 649 O O . VAL A 1 80 ? 22.479 -6.733 1.415 1.00 53.44 80 VAL A O 1
ATOM 652 N N . GLY A 1 81 ? 21.066 -6.898 -0.303 1.00 49.25 81 GLY A N 1
ATOM 653 C CA . GLY A 1 81 ? 19.882 -7.144 0.523 1.00 49.25 81 GLY A CA 1
ATOM 654 C C . GLY A 1 81 ? 18.642 -7.480 -0.297 1.00 49.25 81 GLY A C 1
ATOM 655 O O . GLY A 1 81 ? 17.591 -6.880 -0.106 1.00 49.25 81 GLY A O 1
ATOM 656 N N . ARG A 1 82 ? 18.760 -8.389 -1.272 1.00 50.44 82 ARG A N 1
ATOM 657 C CA . ARG A 1 82 ? 17.620 -8.885 -2.055 1.00 50.44 82 ARG A CA 1
ATOM 658 C C . ARG A 1 82 ? 17.495 -10.388 -1.871 1.00 50.44 82 ARG A C 1
ATOM 660 O O . ARG A 1 82 ? 18.128 -11.149 -2.591 1.00 50.44 82 ARG A O 1
ATOM 667 N N . THR A 1 83 ? 16.643 -10.829 -0.959 1.00 46.06 83 THR A N 1
ATOM 668 C CA . THR A 1 83 ? 16.030 -12.151 -1.091 1.00 46.06 83 THR A CA 1
ATOM 669 C C . THR A 1 83 ? 14.873 -12.029 -2.076 1.00 46.06 83 THR A C 1
ATOM 671 O O . THR A 1 83 ? 13.748 -11.704 -1.714 1.00 46.06 83 THR A O 1
ATOM 674 N N . GLN A 1 84 ? 15.166 -12.263 -3.354 1.00 38.81 84 GLN A N 1
ATOM 675 C CA . GLN A 1 84 ? 14.174 -12.782 -4.290 1.00 38.81 84 GLN A CA 1
ATOM 676 C C . GLN A 1 84 ? 14.609 -14.200 -4.642 1.00 38.81 84 GLN A C 1
ATOM 678 O O . GLN A 1 84 ? 15.728 -14.412 -5.107 1.00 38.81 84 GLN A O 1
ATOM 683 N N . ALA A 1 85 ? 13.740 -15.162 -4.334 1.00 38.03 85 ALA A N 1
ATOM 684 C CA . ALA A 1 85 ? 13.885 -16.541 -4.757 1.00 38.03 85 ALA A CA 1
ATOM 685 C C . A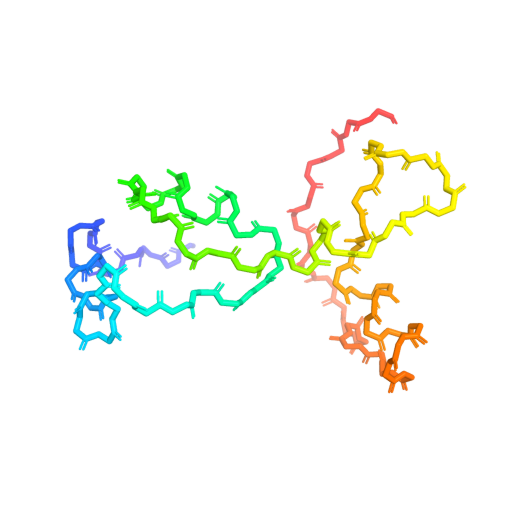LA A 1 85 ? 13.997 -16.585 -6.287 1.00 38.03 85 ALA A C 1
ATOM 687 O O . ALA A 1 85 ? 13.170 -16.017 -7.000 1.00 38.03 85 ALA A O 1
ATOM 688 N N . GLN A 1 86 ? 15.057 -17.234 -6.761 1.00 35.12 86 GLN A N 1
ATOM 689 C CA . GLN A 1 86 ? 15.238 -17.624 -8.153 1.00 35.12 86 GLN A CA 1
ATOM 690 C C . GLN A 1 86 ? 14.121 -18.589 -8.551 1.00 35.12 86 GLN A C 1
ATOM 692 O O . GLN A 1 86 ? 13.938 -19.563 -7.837 1.00 35.12 86 GLN A O 1
ATOM 697 N N . HIS A 1 87 ? 13.446 -18.343 -9.674 1.00 30.19 87 HIS A N 1
ATOM 698 C CA . HIS A 1 87 ? 12.716 -19.308 -10.520 1.00 30.19 87 HIS A CA 1
ATOM 699 C C . HIS A 1 87 ? 12.318 -18.525 -11.793 1.00 30.19 87 HIS A C 1
ATOM 701 O O . HIS A 1 87 ? 11.647 -17.506 -11.653 1.00 30.19 87 HIS A O 1
ATOM 707 N N . TYR A 1 88 ? 12.687 -18.826 -13.041 1.00 35.25 88 TYR A N 1
ATOM 708 C CA . TYR A 1 88 ? 13.437 -19.886 -13.729 1.00 35.25 88 TYR A CA 1
ATOM 709 C C . TYR A 1 88 ? 14.320 -19.230 -14.804 1.00 35.25 88 TYR A C 1
ATOM 711 O O . TYR A 1 88 ? 13.925 -18.140 -15.283 1.00 35.25 88 TYR A O 1
#

Radius of gyration: 15.85 Å; chains: 1; bounding box: 38×30×42 Å

pLDDT: mean 81.8, std 18.14, range [30.19, 97.44]

Sequence (88 aa):
MRNAECDLNQVREKMFQFVNSKTILIGHSLENDLRALRVVHEKVVDTALVWRHSRGSNVKWSLRDLAKTMLNKDIQQGDVGRTQAQHY

InterPro domains:
  IPR012337 Ribonuclease H-like superfamily [SSF53098] (5-79)
  IPR036397 Ribonuclease H superfamily [G3DSA:3.30.420.10] (1-86)
  IPR047021 RNA exonuclease REXO1/REXO3/REXO4-like [PTHR12801] (1-78)

Foldseek 3Di:
DDDDPDDLVVVVVVVVVPDDQPDAAEEAPCVVVCVVSVHDHDRYDHQQQVDDDPVGNPGGDDPQNCCCPVVVDRPDPDDDDDPDDDDD

Secondary structure (DSSP, 8-state):
-PPPSS-HHHHHHHHHTT--TTSPEEESSHHHHHHHHT---S-EEEHHHHS--TT-TT-PPPHHHHHHHHH------SSS--------